Protein AF-A0A967UAX4-F1 (afdb_monomer)

Solvent-accessible surface area (backbone atoms only — not comparable to full-atom values): 3235 Å² total; per-residue (Å²): 125,76,88,75,71,72,82,50,76,66,56,51,50,51,64,74,67,54,64,80,56,48,68,92,78,70,59,18,60,56,58,52,53,50,22,52,51,49,8,62,74,69,75,44,97,64,53,82,88,132

Radius of gyration: 13.12 Å; Cα contacts (8 Å, |Δi|>4): 32; chains: 1; bounding box: 25×20×32 Å

Structure (mmCIF, N/CA/C/O backbone):
data_AF-A0A967UAX4-F1
#
_entry.id   AF-A0A967UAX4-F1
#
loop_
_atom_site.group_PDB
_atom_site.id
_atom_site.type_symbol
_atom_site.label_atom_id
_atom_site.label_alt_id
_atom_site.label_comp_id
_atom_site.label_asym_id
_atom_site.label_entity_id
_atom_site.label_seq_id
_atom_site.pdbx_PDB_ins_code
_atom_site.Cartn_x
_atom_site.Cartn_y
_atom_site.Cartn_z
_atom_site.occupancy
_atom_site.B_iso_or_equiv
_atom_site.auth_seq_id
_atom_site.auth_comp_id
_atom_site.auth_asym_id
_atom_site.auth_atom_id
_atom_site.pdbx_PDB_model_num
ATOM 1 N N . SER A 1 1 ? -7.598 9.645 19.572 1.00 87.31 1 SER A N 1
ATOM 2 C CA . SER A 1 1 ? -6.742 9.703 18.380 1.00 87.31 1 SER A CA 1
ATOM 3 C C . SER A 1 1 ? -6.665 8.309 17.816 1.00 87.31 1 SER A C 1
ATOM 5 O O . SER A 1 1 ? -6.376 7.398 18.581 1.00 87.31 1 SER A O 1
ATOM 7 N N . ASP A 1 2 ? -6.980 8.131 16.547 1.00 92.81 2 ASP A N 1
ATOM 8 C CA . ASP A 1 2 ? -6.745 6.896 15.789 1.00 92.81 2 ASP A CA 1
ATOM 9 C C . ASP A 1 2 ? -5.256 6.700 15.459 1.00 92.81 2 ASP A C 1
ATOM 11 O O . ASP A 1 2 ? -4.796 5.574 15.343 1.00 92.81 2 ASP A O 1
ATOM 15 N N . THR A 1 3 ? -4.465 7.773 15.469 1.00 94.12 3 THR A N 1
ATOM 16 C CA . THR A 1 3 ? -3.012 7.752 15.215 1.00 94.12 3 THR A CA 1
ATOM 17 C C . THR A 1 3 ? -2.159 6.894 16.166 1.00 94.12 3 THR A C 1
ATOM 19 O O . THR A 1 3 ? -0.958 6.769 15.952 1.00 94.12 3 THR A O 1
ATOM 22 N N . VAL A 1 4 ? -2.732 6.310 17.224 1.00 96.38 4 VAL A N 1
ATOM 23 C CA . VAL A 1 4 ? -2.013 5.422 18.163 1.00 96.38 4 VAL A CA 1
ATOM 24 C C . VAL A 1 4 ? -2.138 3.939 17.807 1.00 96.38 4 VAL A C 1
ATOM 26 O O . VAL A 1 4 ? -1.561 3.096 18.498 1.00 96.38 4 VAL A O 1
ATOM 29 N N . THR A 1 5 ? -2.905 3.594 16.766 1.00 96.62 5 THR A N 1
ATOM 30 C CA . THR A 1 5 ? -2.997 2.213 16.280 1.00 96.62 5 THR A CA 1
ATOM 31 C C . THR A 1 5 ? -1.624 1.688 15.883 1.00 96.62 5 THR A C 1
ATOM 33 O O . THR A 1 5 ? -0.815 2.403 15.298 1.00 96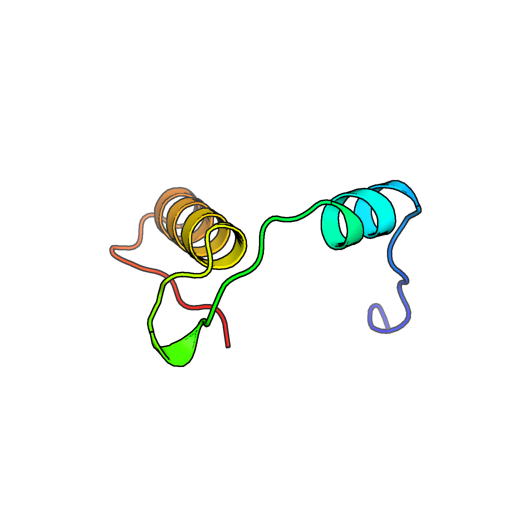.62 5 THR A O 1
ATOM 36 N N . GLN A 1 6 ? -1.372 0.416 16.179 1.00 97.06 6 GLN A N 1
ATOM 37 C CA . GLN A 1 6 ? -0.115 -0.249 15.852 1.00 97.06 6 GLN A CA 1
ATOM 38 C C . GLN A 1 6 ? -0.328 -1.313 14.770 1.00 97.06 6 GLN A C 1
ATOM 40 O O . GLN A 1 6 ? -1.401 -1.921 14.730 1.00 97.06 6 GLN A O 1
ATOM 45 N N . PRO A 1 7 ? 0.695 -1.608 13.946 1.00 97.81 7 PRO A N 1
ATOM 46 C CA . PRO A 1 7 ? 0.631 -2.705 12.990 1.00 97.81 7 PRO A CA 1
ATOM 47 C C . PRO A 1 7 ? 0.348 -4.040 13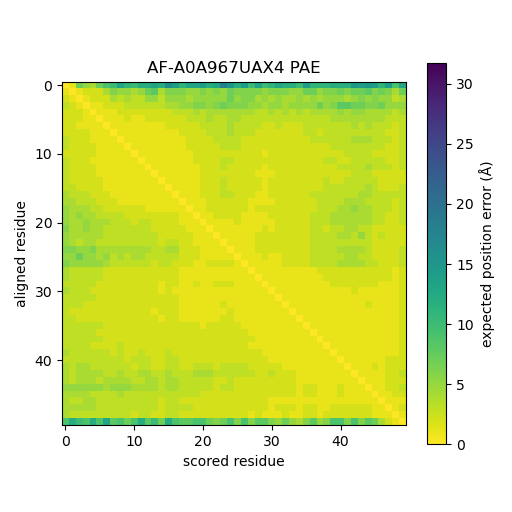.683 1.00 97.81 7 PRO A C 1
ATOM 49 O O . PRO A 1 7 ? 1.026 -4.404 14.656 1.00 97.81 7 PRO A O 1
ATOM 52 N N . THR A 1 8 ? -0.622 -4.781 13.149 1.00 98.44 8 THR A N 1
ATOM 53 C CA . THR A 1 8 ? -0.925 -6.150 13.583 1.00 98.44 8 THR A CA 1
ATOM 54 C C . THR A 1 8 ? 0.242 -7.094 13.257 1.00 98.44 8 THR A C 1
ATOM 56 O O . THR A 1 8 ? 1.111 -6.759 12.444 1.00 98.44 8 THR A O 1
ATOM 59 N N . PRO A 1 9 ? 0.292 -8.303 13.848 1.00 98.62 9 PRO A N 1
ATOM 60 C CA . PRO A 1 9 ? 1.309 -9.290 13.492 1.00 98.62 9 PRO A CA 1
ATOM 61 C C . PRO A 1 9 ? 1.339 -9.637 11.995 1.00 98.62 9 PRO A C 1
ATOM 63 O O . PRO A 1 9 ? 2.423 -9.822 11.449 1.00 98.62 9 PRO A O 1
ATOM 66 N N . ASP A 1 10 ? 0.182 -9.691 11.327 1.00 98.62 10 ASP A N 1
ATOM 67 C CA . ASP A 1 10 ? 0.096 -9.930 9.879 1.00 98.62 10 ASP A CA 1
ATOM 68 C C . ASP A 1 10 ? 0.688 -8.780 9.067 1.00 98.62 10 ASP A C 1
ATOM 70 O O . ASP A 1 10 ? 1.505 -9.022 8.183 1.00 98.62 10 ASP A O 1
ATOM 74 N N . MET A 1 11 ? 0.364 -7.532 9.420 1.00 98.31 11 MET A N 1
ATOM 75 C CA . MET A 1 11 ? 0.955 -6.356 8.771 1.00 98.31 11 MET A CA 1
ATOM 76 C C . MET A 1 11 ? 2.479 -6.356 8.913 1.00 98.31 11 MET A C 1
ATOM 78 O O . MET A 1 11 ? 3.191 -6.128 7.944 1.00 98.31 11 MET A O 1
ATOM 82 N N . ARG A 1 12 ? 3.000 -6.680 10.105 1.00 98.50 12 ARG A N 1
ATOM 83 C CA . ARG A 1 12 ? 4.453 -6.766 10.331 1.00 98.50 12 ARG A CA 1
ATOM 84 C C . ARG A 1 12 ? 5.111 -7.860 9.495 1.00 98.50 12 ARG A C 1
ATOM 86 O O . ARG A 1 12 ? 6.217 -7.647 9.013 1.00 98.50 12 ARG A O 1
ATOM 93 N N . ARG A 1 13 ? 4.451 -9.010 9.324 1.00 98.62 13 ARG A N 1
ATOM 94 C CA . ARG A 1 13 ? 4.941 -10.083 8.445 1.00 98.62 13 ARG A CA 1
ATOM 95 C C . ARG A 1 13 ? 4.953 -9.657 6.983 1.00 98.62 13 ARG A C 1
ATOM 97 O O . ARG A 1 13 ? 5.947 -9.914 6.320 1.00 98.62 13 ARG A O 1
ATOM 104 N N . ALA A 1 14 ? 3.893 -9.003 6.510 1.00 98.19 14 ALA A N 1
ATOM 105 C CA . ALA A 1 14 ? 3.819 -8.498 5.143 1.00 98.19 14 ALA A CA 1
ATOM 106 C C . ALA A 1 14 ? 4.936 -7.484 4.864 1.00 98.19 14 ALA A C 1
ATOM 108 O O . ALA A 1 14 ? 5.680 -7.662 3.911 1.00 98.19 14 ALA A O 1
ATOM 109 N N . ILE A 1 15 ? 5.127 -6.503 5.756 1.00 97.75 15 ILE A N 1
ATOM 110 C CA . ILE A 1 15 ? 6.208 -5.509 5.647 1.00 97.75 15 ILE A CA 1
ATOM 111 C C . ILE A 1 15 ? 7.579 -6.194 5.611 1.00 97.75 15 ILE A C 1
ATOM 113 O O . ILE A 1 15 ? 8.413 -5.864 4.781 1.00 97.75 15 ILE A O 1
ATOM 117 N N . ALA A 1 16 ? 7.821 -7.160 6.501 1.00 98.19 16 ALA A N 1
ATOM 118 C CA . ALA A 1 16 ? 9.111 -7.843 6.578 1.00 98.19 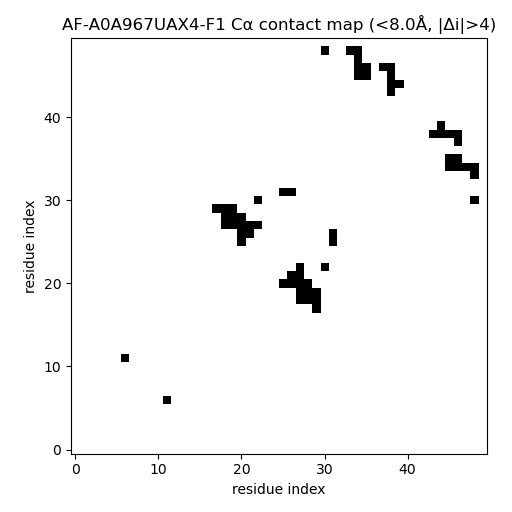16 ALA A CA 1
ATOM 119 C C . ALA A 1 16 ? 9.406 -8.762 5.378 1.00 98.19 16 ALA A C 1
ATOM 121 O O . ALA A 1 16 ? 10.566 -9.090 5.148 1.00 98.19 16 ALA A O 1
ATOM 122 N N . ALA A 1 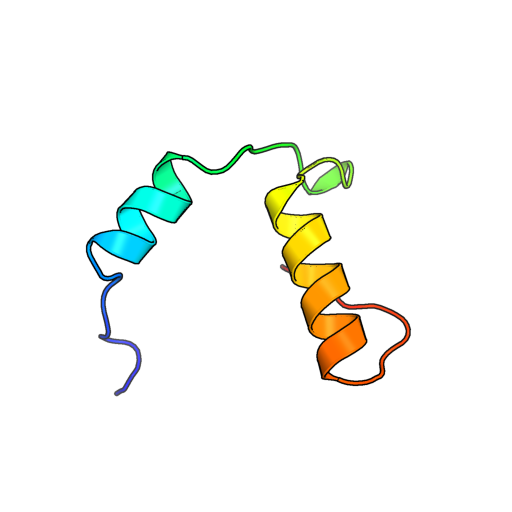17 ? 8.374 -9.218 4.667 1.00 98.19 17 ALA A N 1
ATOM 123 C CA . ALA A 1 17 ? 8.492 -10.115 3.521 1.00 98.19 17 ALA A CA 1
ATOM 124 C C . ALA A 1 17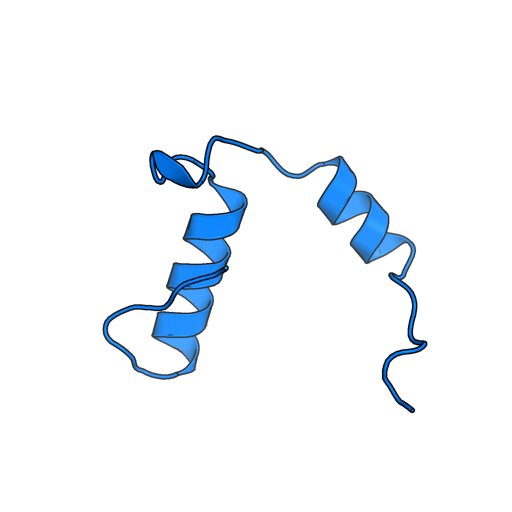 ? 8.381 -9.394 2.168 1.00 98.19 17 ALA A C 1
ATOM 126 O O . ALA A 1 17 ? 8.531 -10.047 1.137 1.00 98.19 17 ALA A O 1
ATOM 127 N N . ALA A 1 18 ? 8.081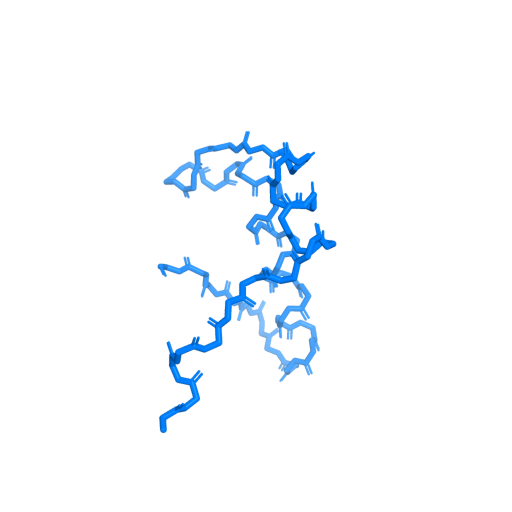 -8.094 2.169 1.00 97.69 18 ALA A N 1
ATOM 128 C CA . ALA A 1 18 ? 7.907 -7.303 0.963 1.00 97.69 18 ALA A CA 1
ATOM 129 C C . ALA A 1 18 ? 9.217 -7.222 0.168 1.00 97.69 18 ALA A C 1
ATOM 131 O O . ALA A 1 18 ? 10.293 -7.031 0.739 1.00 97.69 18 ALA A O 1
ATOM 132 N N . GLU A 1 19 ? 9.114 -7.366 -1.152 1.00 97.25 19 GLU A N 1
ATOM 133 C CA . GLU A 1 19 ? 10.210 -7.019 -2.050 1.00 97.25 19 GLU A CA 1
ATOM 134 C C . GLU A 1 19 ? 10.314 -5.493 -2.105 1.00 97.25 19 GLU A C 1
ATOM 136 O O . GLU A 1 19 ? 9.295 -4.809 -2.217 1.00 97.25 19 GLU A O 1
ATOM 141 N N . VAL A 1 20 ? 11.535 -4.980 -1.963 1.00 96.50 20 VAL A N 1
ATOM 142 C CA . VAL A 1 20 ? 11.818 -3.543 -1.882 1.00 96.50 20 VAL A CA 1
ATOM 143 C C . VAL A 1 20 ? 12.782 -3.135 -2.984 1.00 96.50 20 VAL A C 1
ATOM 145 O O . VAL A 1 20 ? 13.681 -3.904 -3.343 1.00 96.50 20 VAL A O 1
ATOM 148 N N . GLY A 1 21 ? 12.600 -1.917 -3.474 1.00 96.50 21 GLY A N 1
ATOM 149 C CA . GLY A 1 21 ? 13.456 -1.258 -4.453 1.00 96.50 21 GLY A CA 1
ATOM 150 C C . GLY A 1 21 ? 13.830 0.155 -4.004 1.00 96.50 21 GLY A C 1
ATOM 151 O O . GLY A 1 21 ? 13.856 0.480 -2.816 1.00 96.50 21 GLY A O 1
ATOM 152 N N . ASP A 1 22 ? 14.165 0.983 -4.975 1.00 96.94 22 ASP A N 1
ATOM 153 C CA . ASP A 1 22 ? 14.427 2.408 -4.904 1.00 96.94 22 ASP A CA 1
ATOM 154 C C . ASP A 1 22 ? 13.267 3.198 -5.536 1.00 96.94 22 ASP A C 1
ATOM 156 O O . ASP A 1 22 ? 13.086 3.302 -6.752 1.00 96.94 22 ASP A O 1
ATOM 160 N N . ASP A 1 23 ? 12.491 3.826 -4.665 1.00 95.31 23 ASP A N 1
ATOM 161 C CA . ASP A 1 23 ? 11.330 4.620 -5.049 1.00 95.31 23 ASP A CA 1
ATOM 162 C C . ASP A 1 23 ? 11.687 5.862 -5.893 1.00 95.31 23 ASP A C 1
ATOM 164 O O . ASP A 1 23 ? 10.910 6.293 -6.742 1.00 95.31 23 ASP A O 1
ATOM 168 N N . VAL A 1 24 ? 12.906 6.408 -5.767 1.00 95.88 24 VAL A N 1
ATOM 169 C CA . VAL A 1 24 ? 13.346 7.558 -6.584 1.00 95.88 24 VAL A CA 1
ATOM 170 C C . VAL A 1 24 ? 13.521 7.160 -8.051 1.00 95.88 24 VAL A C 1
ATOM 172 O O . VAL A 1 24 ? 13.309 7.985 -8.944 1.00 95.88 24 VAL A O 1
ATOM 175 N N . TYR A 1 25 ? 13.900 5.906 -8.306 1.00 96.12 25 TYR A N 1
ATOM 176 C CA . TYR A 1 25 ? 13.981 5.339 -9.654 1.00 96.12 25 TYR A CA 1
ATOM 177 C C . TYR A 1 25 ? 12.695 4.622 -10.084 1.00 96.12 25 TYR A C 1
ATOM 179 O O . TYR A 1 25 ? 12.651 4.116 -11.207 1.00 96.12 25 TYR A O 1
ATOM 187 N N . HIS A 1 26 ? 11.656 4.640 -9.241 1.00 95.06 26 HIS A N 1
ATOM 188 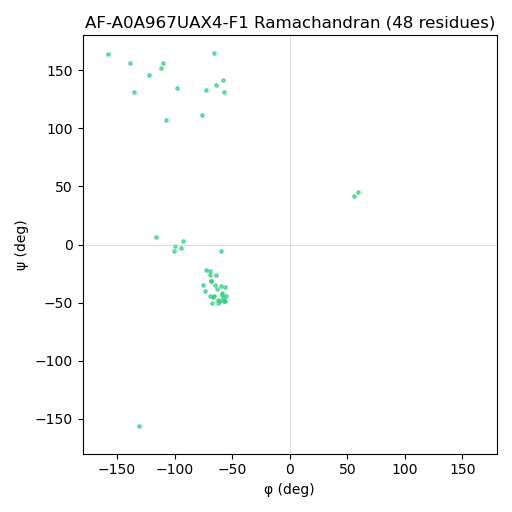C CA . HIS A 1 26 ? 10.357 4.004 -9.475 1.00 95.06 26 HIS A CA 1
ATOM 189 C C . HIS A 1 26 ? 10.476 2.502 -9.769 1.00 95.06 26 HIS A C 1
ATOM 191 O O . HIS A 1 26 ? 9.832 1.975 -10.675 1.00 95.06 26 HIS A O 1
ATOM 197 N N . ASP A 1 27 ? 11.343 1.808 -9.026 1.00 96.75 27 ASP A N 1
ATOM 198 C CA . ASP A 1 27 ? 11.568 0.366 -9.180 1.00 96.75 27 ASP A CA 1
ATOM 199 C C . ASP A 1 27 ? 11.171 -0.460 -7.940 1.00 96.75 27 ASP A C 1
ATOM 201 O O . ASP A 1 27 ? 11.370 -1.676 -7.931 1.00 96.75 27 ASP A O 1
ATOM 205 N N . ASP A 1 28 ? 10.552 0.160 -6.922 1.00 98.25 28 ASP A N 1
ATOM 206 C CA . ASP A 1 28 ? 10.003 -0.559 -5.770 1.00 98.25 28 ASP A CA 1
ATOM 207 C C . ASP A 1 28 ? 8.677 -1.259 -6.137 1.00 98.25 28 ASP A C 1
ATOM 209 O O . ASP A 1 28 ? 7.653 -0.601 -6.358 1.00 98.25 28 ASP A O 1
ATOM 213 N N . PRO A 1 29 ? 8.647 -2.604 -6.180 1.00 97.94 29 PRO A N 1
ATOM 214 C CA . PRO A 1 29 ? 7.471 -3.335 -6.640 1.00 97.94 29 PRO A CA 1
ATOM 215 C C . PRO A 1 29 ? 6.291 -3.236 -5.668 1.00 97.94 29 PRO A C 1
ATOM 217 O O . PRO A 1 29 ? 5.138 -3.355 -6.087 1.00 97.94 29 PRO A O 1
ATOM 220 N N . SER A 1 30 ? 6.554 -3.022 -4.376 1.00 98.00 30 SER A N 1
ATOM 221 C CA . SER A 1 30 ? 5.503 -2.882 -3.370 1.00 98.00 30 SER A CA 1
ATOM 222 C C . SER A 1 30 ? 4.828 -1.513 -3.459 1.00 98.00 30 SER A C 1
ATOM 224 O O . SER A 1 30 ? 3.614 -1.429 -3.258 1.00 98.00 30 SER A O 1
ATOM 226 N N . VAL A 1 31 ? 5.585 -0.461 -3.793 1.00 98.12 31 VAL A N 1
ATOM 227 C CA . VAL A 1 31 ? 5.032 0.878 -4.052 1.00 98.12 31 VAL A CA 1
ATOM 228 C C . VAL A 1 31 ? 4.196 0.879 -5.328 1.00 98.12 31 VAL A C 1
ATOM 230 O O . VAL A 1 31 ? 3.023 1.247 -5.273 1.00 98.12 31 VAL A O 1
ATOM 233 N N . LEU A 1 32 ? 4.734 0.361 -6.436 1.00 98.19 32 LEU A N 1
ATOM 234 C CA . LEU A 1 32 ? 4.024 0.298 -7.720 1.00 98.19 32 LEU A CA 1
ATOM 235 C C . LEU A 1 32 ? 2.675 -0.425 -7.608 1.00 98.19 32 LEU A C 1
ATOM 237 O O . LEU A 1 32 ? 1.657 0.060 -8.099 1.00 98.19 32 LEU A O 1
ATOM 241 N N . ALA A 1 33 ? 2.647 -1.565 -6.911 1.00 98.06 33 ALA A N 1
ATOM 242 C CA . ALA A 1 33 ? 1.417 -2.323 -6.705 1.00 98.06 33 ALA A CA 1
ATOM 243 C C . ALA A 1 33 ? 0.378 -1.559 -5.863 1.00 98.06 33 ALA A C 1
ATOM 245 O O . ALA A 1 33 ? -0.827 -1.702 -6.086 1.00 98.06 33 ALA A O 1
ATOM 246 N N . LEU A 1 34 ? 0.820 -0.760 -4.884 1.00 98.19 34 LEU A N 1
ATOM 247 C CA . LEU A 1 34 ? -0.068 0.091 -4.091 1.00 98.19 34 LEU A CA 1
ATOM 248 C C . LEU A 1 34 ? -0.646 1.228 -4.939 1.00 98.19 34 LEU A C 1
ATOM 250 O O . LEU A 1 34 ? -1.845 1.497 -4.850 1.00 98.19 34 LEU A O 1
ATOM 254 N N . GLU A 1 35 ? 0.188 1.884 -5.741 1.00 98.44 35 GLU A N 1
ATOM 255 C CA . GLU A 1 35 ? -0.214 2.987 -6.616 1.00 98.44 35 GLU A CA 1
ATOM 256 C C . GLU A 1 35 ? -1.230 2.519 -7.664 1.00 98.44 35 GLU A C 1
ATOM 258 O O . GLU A 1 35 ? -2.324 3.084 -7.735 1.00 98.44 35 GLU A O 1
ATOM 263 N N . GLU A 1 36 ? -0.945 1.422 -8.376 1.00 98.50 36 GLU A N 1
ATOM 264 C CA . GLU A 1 36 ? -1.867 0.812 -9.349 1.00 98.50 36 GLU A CA 1
ATOM 265 C C . GLU A 1 36 ? -3.210 0.461 -8.693 1.00 98.50 36 GLU A C 1
ATOM 267 O O . GLU A 1 36 ? -4.274 0.867 -9.166 1.00 98.50 36 GLU A O 1
ATOM 272 N N . TYR A 1 37 ? -3.172 -0.212 -7.536 1.00 98.62 37 TYR A N 1
ATOM 273 C CA . TYR A 1 37 ? -4.383 -0.578 -6.803 1.00 98.62 37 TYR A CA 1
ATOM 274 C C . TYR A 1 37 ? -5.226 0.643 -6.411 1.00 98.62 37 TYR A C 1
ATOM 276 O O . TYR A 1 37 ? -6.457 0.605 -6.494 1.00 98.62 37 TYR A O 1
ATOM 284 N N . VAL A 1 38 ? -4.595 1.727 -5.954 1.00 98.56 38 VAL A N 1
ATOM 285 C CA . VAL A 1 38 ? -5.306 2.937 -5.520 1.00 98.56 38 VAL A CA 1
ATOM 286 C C . VAL A 1 38 ? -5.851 3.722 -6.713 1.00 98.56 38 VAL A C 1
ATOM 288 O O . VAL A 1 38 ? -6.983 4.212 -6.632 1.00 98.56 38 VAL A O 1
ATOM 291 N N . ALA A 1 39 ? -5.089 3.829 -7.804 1.00 98.69 39 ALA A N 1
ATOM 292 C CA . ALA A 1 39 ? -5.541 4.454 -9.043 1.00 98.69 39 ALA A CA 1
ATOM 293 C C . ALA A 1 39 ? -6.808 3.756 -9.565 1.00 98.69 39 ALA A C 1
ATOM 295 O O . ALA A 1 39 ? -7.835 4.415 -9.768 1.00 98.69 39 ALA A O 1
ATOM 296 N N . ASP A 1 40 ? -6.788 2.422 -9.625 1.00 98.69 40 ASP A N 1
ATOM 297 C CA . ASP A 1 40 ? -7.931 1.594 -10.017 1.00 98.69 40 ASP A CA 1
ATOM 298 C C . ASP A 1 40 ? -9.119 1.748 -9.062 1.00 98.69 40 ASP A C 1
ATOM 300 O O . ASP A 1 40 ? -10.255 1.979 -9.490 1.00 98.69 40 ASP A O 1
ATOM 304 N N . LEU A 1 41 ? -8.869 1.665 -7.751 1.00 98.62 41 LEU A N 1
ATOM 305 C CA . LEU A 1 41 ? -9.909 1.759 -6.725 1.00 98.62 41 LEU A CA 1
ATOM 306 C C . LEU A 1 41 ? -10.666 3.092 -6.789 1.00 98.62 41 LEU A C 1
ATOM 308 O O . LEU A 1 41 ? -11.868 3.144 -6.512 1.00 98.62 41 LEU A O 1
ATOM 312 N N . LEU A 1 42 ? -9.967 4.175 -7.126 1.00 98.38 42 LEU A N 1
ATOM 313 C CA . LEU A 1 42 ? -10.517 5.528 -7.147 1.00 98.38 42 LEU A CA 1
ATOM 314 C C . LEU A 1 42 ? -10.914 6.004 -8.553 1.00 98.38 42 LEU A C 1
ATOM 316 O O . LEU A 1 42 ? -11.430 7.122 -8.681 1.00 98.38 42 LEU A O 1
ATOM 320 N N . GLY A 1 43 ? -10.697 5.186 -9.589 1.00 98.31 43 GLY A N 1
ATOM 321 C CA . GLY A 1 43 ? -10.947 5.541 -10.987 1.00 98.31 43 GLY A CA 1
ATOM 322 C C . GLY A 1 43 ? -10.128 6.755 -11.429 1.00 98.31 43 GLY A C 1
ATOM 323 O O . GLY A 1 43 ? -10.680 7.704 -11.998 1.00 98.31 43 GLY A O 1
ATOM 324 N N . LYS A 1 44 ? -8.843 6.775 -11.074 1.00 98.50 44 LYS A N 1
ATOM 325 C CA . LYS A 1 44 ? -7.878 7.819 -11.434 1.00 98.50 44 LYS A CA 1
ATOM 326 C C . LYS A 1 44 ? -6.867 7.273 -12.426 1.00 98.50 44 LYS A C 1
ATOM 328 O O . LYS A 1 44 ? -6.646 6.074 -12.482 1.00 98.50 44 LYS A O 1
ATOM 333 N N . ASP A 1 45 ? -6.268 8.183 -13.187 1.00 97.81 45 ASP A N 1
ATOM 334 C CA . ASP A 1 45 ? -5.239 7.814 -14.157 1.00 97.81 45 ASP A CA 1
ATOM 335 C C . ASP A 1 45 ? -3.962 7.320 -13.462 1.00 97.81 45 ASP A C 1
ATOM 337 O O . ASP A 1 45 ? -3.267 6.479 -14.017 1.00 97.81 45 ASP A O 1
ATOM 341 N N . ASP A 1 46 ? -3.660 7.845 -12.267 1.00 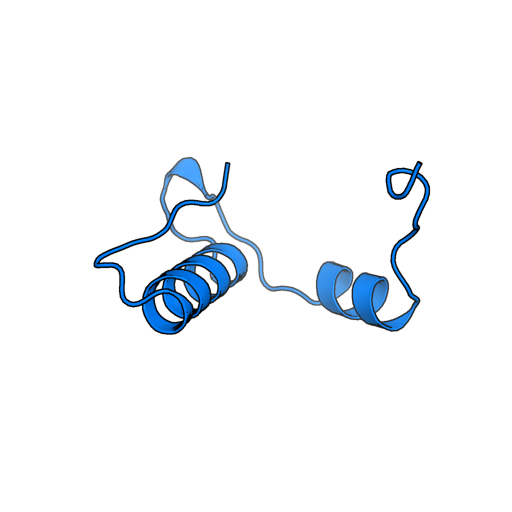97.44 46 ASP A N 1
ATOM 342 C CA . ASP A 1 46 ? -2.457 7.505 -11.507 1.00 97.44 46 ASP A CA 1
ATOM 343 C C . ASP A 1 46 ? -2.622 7.801 -10.000 1.00 97.44 46 ASP A C 1
ATOM 345 O O . ASP A 1 46 ? -3.521 8.559 -9.596 1.00 97.44 46 ASP A O 1
ATOM 349 N N . ALA A 1 47 ? -1.738 7.237 -9.177 1.00 97.94 47 ALA A N 1
ATOM 350 C CA . ALA A 1 47 ? -1.603 7.504 -7.746 1.00 97.94 47 ALA A CA 1
ATOM 351 C C . ALA A 1 47 ? -0.121 7.586 -7.354 1.00 97.94 47 ALA A C 1
ATOM 353 O O . ALA A 1 47 ? 0.734 7.041 -8.031 1.00 97.94 47 ALA A O 1
ATOM 354 N N . MET A 1 48 ? 0.177 8.279 -6.252 1.00 97.00 48 MET A N 1
ATOM 355 C CA . MET A 1 48 ? 1.552 8.454 -5.783 1.00 97.00 48 MET A CA 1
ATOM 356 C C . MET A 1 48 ? 1.644 8.232 -4.275 1.00 97.00 48 MET A C 1
ATOM 358 O O . MET A 1 48 ? 0.858 8.814 -3.515 1.00 97.00 48 MET A O 1
ATOM 362 N N . TYR A 1 49 ? 2.610 7.427 -3.847 1.00 96.31 49 TYR A N 1
ATOM 363 C CA . TYR A 1 49 ? 3.0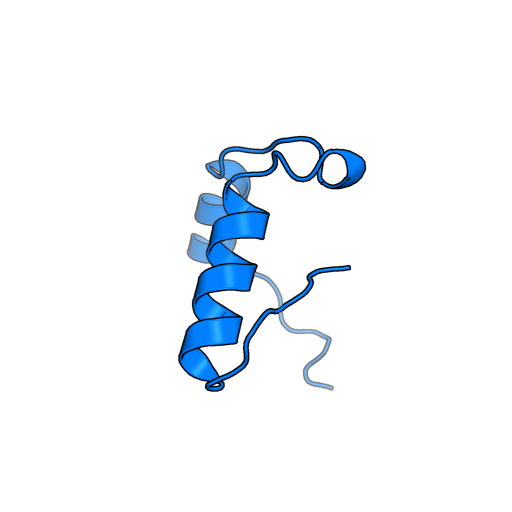11 7.278 -2.451 1.00 96.31 49 TYR A CA 1
ATOM 364 C C . TYR A 1 49 ? 4.247 8.156 -2.161 1.00 96.31 49 TYR A C 1
ATOM 366 O O . TYR A 1 49 ? 5.162 8.221 -2.972 1.00 96.31 49 TYR A O 1
ATOM 374 N N . VAL A 1 50 ? 4.247 8.891 -1.037 1.00 84.19 50 VAL A N 1
ATOM 375 C CA . VAL A 1 50 ? 5.313 9.837 -0.618 1.00 84.19 50 VAL A CA 1
ATOM 376 C C . VAL A 1 50 ? 5.610 9.758 0.871 1.00 84.19 50 VAL A C 1
ATOM 378 O O . VAL A 1 50 ? 4.664 9.494 1.651 1.00 84.19 50 VAL A O 1
#

Nearest PDB structures (foldseek):
  3wgb-assembly1_A  TM=9.906E-01  e=1.056E-03  Aeromonas jandaei
  3wgb-assembly1_B  TM=9.852E-01  e=1.762E-03  Aeromonas jandaei
  3wgb-assembly1_C  TM=9.868E-01  e=2.539E-03  Aeromonas jandaei
  3wgb-assembly1_D  TM=9.886E-01  e=2.939E-03  Aeromonas jandaei
  3wlx-assembly1_B  TM=9.985E-01  e=5.273E-03  Escherichia coli K-12

Secondary structure (DSSP, 8-state):
-GGG----HHHHHHHHH-----GGGT--HHHHHHHHHHHHHHT-S-----

Mean predicted aligned error: 2.53 Å

pLDDT: mean 97.05, std 2.64, range [84.19, 98.69]

Sequence (50 aa):
SDTVTQPTPDMRRAIAAAEVGDDVYHDDPSVLALEEYVADLLGKDDAMYV

Foldseek 3Di:
DCVVDDDDPVSVVCVVPAQQDDVVVPPGPVQVVVFVVVCVVVVHPTGHDD